Protein AF-A0A936SSW8-F1 (afdb_monomer_lite)

Secondary structure (DSSP, 8-state):
-HHHHHHHHHHHHHHHHHHHHHS--S-HHHHHHHHHHHHHHHHHHHHHHSPP-PPP----------

Foldseek 3Di:
DVVVVLVVVLVVLVVVLVCLVPVPDPDPVSVVVNVVSVVVSVVSVVVVVDPDPDPPPPPPPDDDDD

Radius of gyration: 21.57 Å; chains: 1; bounding box: 35×38×66 Å

Structure (mmCIF, N/CA/C/O backbone):
data_AF-A0A936SSW8-F1
#
_entry.id   AF-A0A936SSW8-F1
#
loop_
_atom_site.group_PDB
_atom_site.id
_atom_site.type_symbol
_atom_site.label_atom_id
_atom_site.label_alt_id
_atom_site.label_comp_id
_atom_site.label_asym_id
_atom_site.label_entity_id
_atom_site.label_seq_id
_atom_site.pdbx_PDB_ins_code
_atom_site.Cartn_x
_atom_site.Cartn_y
_atom_site.Cartn_z
_atom_site.occupancy
_atom_site.B_iso_or_equiv
_atom_site.auth_seq_id
_atom_site.auth_comp_id
_atom_site.auth_asym_id
_atom_site.auth_atom_id
_atom_site.pdbx_PDB_model_num
ATOM 1 N N . MET A 1 1 ? 1.434 4.209 -26.201 1.00 52.56 1 MET A N 1
ATOM 2 C CA . MET A 1 1 ? 0.457 4.624 -25.162 1.00 52.56 1 MET A CA 1
ATOM 3 C C . MET A 1 1 ? 0.317 3.683 -23.948 1.00 52.56 1 MET A C 1
ATOM 5 O O . MET A 1 1 ? -0.271 4.104 -22.966 1.00 52.56 1 MET A O 1
ATOM 9 N N . LYS A 1 2 ? 0.864 2.450 -23.918 1.00 54.59 2 LYS A N 1
ATOM 10 C CA . LYS A 1 2 ? 0.711 1.535 -22.753 1.00 54.59 2 LYS A CA 1
ATOM 11 C C . LYS A 1 2 ? 1.482 1.941 -21.476 1.00 54.59 2 LYS A C 1
ATOM 13 O O . LYS A 1 2 ? 1.075 1.559 -20.381 1.00 54.59 2 LYS A O 1
ATOM 18 N N . ARG A 1 3 ? 2.582 2.703 -21.589 1.00 58.28 3 ARG A N 1
ATOM 19 C CA . ARG A 1 3 ? 3.390 3.143 -20.428 1.00 58.28 3 ARG A CA 1
ATOM 20 C C . ARG A 1 3 ? 2.641 4.140 -19.532 1.00 58.28 3 ARG A C 1
ATOM 22 O O . ARG A 1 3 ? 2.715 4.010 -18.312 1.00 58.28 3 ARG A O 1
ATOM 29 N N . ASP A 1 4 ? 1.854 5.043 -20.118 1.00 68.50 4 ASP A N 1
ATOM 30 C CA . ASP A 1 4 ? 1.062 6.028 -19.369 1.00 68.50 4 ASP A CA 1
ATOM 31 C C . ASP A 1 4 ? 0.005 5.379 -18.475 1.00 68.50 4 ASP A C 1
ATOM 33 O O . ASP A 1 4 ? -0.163 5.774 -17.323 1.00 68.50 4 ASP A O 1
ATOM 37 N N . SER A 1 5 ? -0.675 4.336 -18.957 1.00 77.56 5 SER A N 1
ATOM 38 C CA . SER A 1 5 ? -1.744 3.681 -18.195 1.00 77.56 5 SER A CA 1
ATOM 39 C C . SER A 1 5 ? -1.222 3.001 -16.923 1.00 77.56 5 SER A C 1
ATOM 41 O O . SER A 1 5 ? -1.886 3.048 -15.886 1.00 77.56 5 SER A O 1
ATOM 43 N N . ARG A 1 6 ? -0.013 2.418 -16.968 1.00 77.81 6 ARG A N 1
ATOM 44 C CA . ARG A 1 6 ? 0.634 1.798 -15.798 1.00 77.81 6 ARG A CA 1
ATOM 45 C C . ARG A 1 6 ? 1.124 2.845 -14.800 1.00 77.81 6 ARG A C 1
ATOM 47 O O . ARG A 1 6 ? 0.860 2.710 -13.608 1.00 77.81 6 ARG A O 1
ATOM 54 N N . ALA A 1 7 ? 1.782 3.903 -15.273 1.00 79.69 7 ALA A N 1
ATOM 55 C CA . ALA A 1 7 ? 2.238 4.997 -14.415 1.00 79.69 7 ALA A CA 1
ATOM 56 C C . ALA A 1 7 ? 1.059 5.679 -13.694 1.00 79.69 7 ALA A C 1
ATOM 58 O O . ALA A 1 7 ? 1.116 5.929 -12.490 1.00 79.69 7 ALA A O 1
ATOM 59 N N . GLN A 1 8 ? -0.055 5.895 -14.398 1.00 84.50 8 GLN A N 1
ATOM 60 C CA . GLN A 1 8 ? -1.287 6.414 -13.802 1.00 84.50 8 GLN A CA 1
ATOM 61 C C . GLN A 1 8 ? -1.920 5.441 -12.796 1.00 84.50 8 GLN A C 1
ATOM 63 O O . GLN A 1 8 ? -2.491 5.880 -11.798 1.00 84.50 8 GLN A O 1
ATOM 68 N N . HIS A 1 9 ? -1.827 4.126 -13.024 1.00 86.12 9 HIS A N 1
ATOM 69 C CA . HIS A 1 9 ? -2.295 3.122 -12.065 1.00 86.12 9 HIS A CA 1
ATOM 70 C C . HIS A 1 9 ? -1.501 3.174 -10.753 1.00 86.12 9 HIS A C 1
ATOM 72 O O . HIS A 1 9 ? -2.101 3.317 -9.688 1.00 86.12 9 HIS A O 1
ATOM 78 N N . LEU A 1 10 ? -0.168 3.157 -10.840 1.00 86.25 10 LEU A N 1
ATOM 79 C CA . LEU A 1 10 ? 0.719 3.265 -9.678 1.00 86.25 10 LEU A CA 1
ATOM 80 C C . LEU A 1 10 ? 0.496 4.576 -8.919 1.00 86.25 10 LEU A C 1
ATOM 82 O O . LEU A 1 10 ? 0.392 4.576 -7.694 1.00 86.25 10 LEU A O 1
ATOM 86 N N . ARG A 1 11 ? 0.338 5.693 -9.640 1.00 86.38 11 ARG A N 1
ATOM 87 C CA . ARG A 1 11 ? 0.057 6.999 -9.031 1.00 86.38 11 ARG A CA 1
ATOM 88 C C . ARG A 1 11 ? -1.261 7.003 -8.251 1.00 86.38 11 ARG A C 1
ATOM 90 O O . ARG A 1 11 ? -1.295 7.529 -7.142 1.00 86.38 11 ARG A O 1
ATOM 97 N N . ARG A 1 12 ? -2.320 6.383 -8.784 1.00 89.06 12 ARG A N 1
ATOM 98 C CA . ARG A 1 12 ? -3.609 6.245 -8.082 1.00 89.06 12 ARG A CA 1
ATOM 99 C C . ARG A 1 12 ? -3.502 5.373 -6.833 1.00 89.06 12 ARG A C 1
ATOM 101 O O . ARG A 1 12 ? -4.029 5.753 -5.792 1.00 89.06 12 ARG A O 1
ATOM 108 N N . GLN A 1 13 ? -2.793 4.246 -6.909 1.00 88.94 13 GLN A N 1
ATOM 109 C CA . GLN A 1 13 ? -2.562 3.394 -5.737 1.00 88.94 13 GLN A CA 1
ATOM 110 C C . GLN A 1 13 ? -1.745 4.118 -4.655 1.00 88.94 13 GLN A C 1
ATOM 112 O O . GLN A 1 13 ? -2.066 4.025 -3.472 1.00 88.94 13 GLN A O 1
ATOM 117 N N . LEU A 1 14 ? -0.737 4.905 -5.042 1.00 88.94 14 LEU A N 1
ATOM 118 C CA . LEU A 1 14 ? 0.028 5.729 -4.105 1.00 88.94 14 LEU A CA 1
ATOM 119 C C . LEU A 1 14 ? -0.849 6.795 -3.429 1.00 88.94 14 LEU A C 1
ATOM 121 O O . LEU A 1 14 ? -0.783 6.961 -2.213 1.00 88.94 14 LEU A O 1
ATOM 125 N N . GLN A 1 15 ? -1.706 7.483 -4.188 1.00 89.81 15 GLN A N 1
ATOM 126 C CA . GLN A 1 15 ? -2.654 8.459 -3.636 1.00 89.81 15 GLN A CA 1
ATOM 127 C C . GLN A 1 15 ? -3.617 7.814 -2.635 1.00 89.81 15 GLN A C 1
ATOM 129 O O . GLN A 1 15 ? -3.825 8.353 -1.549 1.00 89.81 15 GLN A O 1
ATOM 134 N N . GLN A 1 16 ? -4.152 6.632 -2.954 1.00 88.00 16 GLN A N 1
ATOM 135 C CA . GLN A 1 16 ? -4.978 5.870 -2.018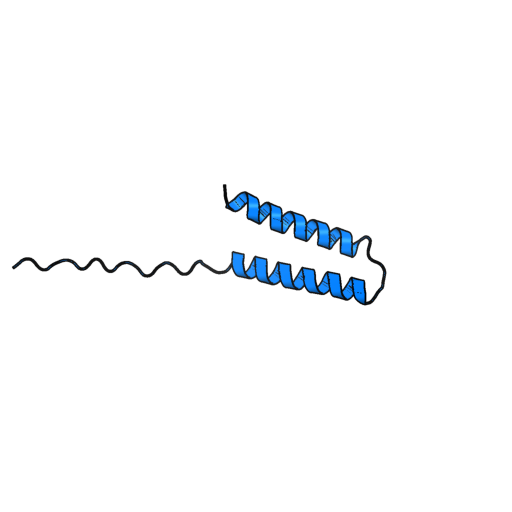 1.00 88.00 16 GLN A CA 1
ATOM 136 C C . GLN A 1 16 ? -4.206 5.524 -0.740 1.00 88.00 16 GLN A C 1
ATOM 138 O O . GLN A 1 16 ? -4.781 5.571 0.343 1.00 88.00 16 GLN A O 1
ATOM 143 N N . LEU A 1 17 ? -2.909 5.209 -0.832 1.00 89.38 17 LEU A N 1
ATOM 144 C CA . LEU A 1 17 ? -2.096 4.848 0.333 1.00 89.38 17 LEU A CA 1
ATOM 145 C C . LEU A 1 17 ? -1.868 6.042 1.258 1.00 89.38 17 LEU A C 1
ATOM 147 O O . LEU A 1 17 ? -1.921 5.890 2.479 1.00 89.38 17 LEU A O 1
ATOM 151 N N . ILE A 1 18 ? -1.624 7.216 0.674 1.00 88.06 18 ILE A N 1
ATOM 152 C CA . ILE A 1 18 ? -1.483 8.476 1.408 1.00 88.06 18 ILE A CA 1
ATOM 153 C C . ILE A 1 18 ? -2.793 8.794 2.125 1.00 88.06 18 ILE A C 1
ATOM 155 O O . ILE A 1 18 ? -2.776 8.988 3.336 1.00 88.06 18 ILE A O 1
ATOM 159 N N . LEU A 1 19 ? -3.928 8.717 1.424 1.00 88.06 19 LEU A N 1
ATOM 160 C CA . LEU A 1 19 ? -5.242 8.914 2.035 1.00 88.06 19 LEU A CA 1
ATOM 161 C C . LEU A 1 19 ? -5.483 7.923 3.178 1.00 88.06 19 LEU A C 1
ATOM 1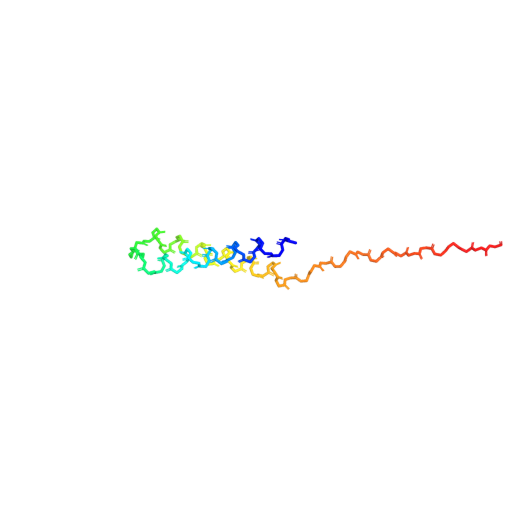63 O O . LEU A 1 19 ? -5.819 8.347 4.275 1.00 88.06 19 LEU A O 1
ATOM 167 N N . LEU A 1 20 ? -5.208 6.628 2.978 1.00 85.31 20 LEU A N 1
ATOM 168 C CA . LEU A 1 20 ? -5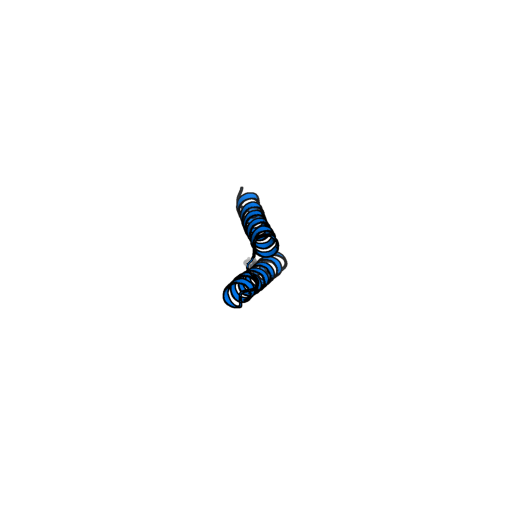.285 5.624 4.045 1.00 85.31 20 LEU A CA 1
ATOM 169 C C . LEU A 1 20 ? -4.403 5.991 5.251 1.00 85.31 20 LEU A C 1
ATOM 171 O O . LEU A 1 20 ? -4.773 5.740 6.393 1.00 85.31 20 LEU A O 1
ATOM 175 N N . ARG A 1 21 ? -3.228 6.582 5.040 1.00 85.44 21 ARG A N 1
ATOM 176 C CA . ARG A 1 21 ? -2.35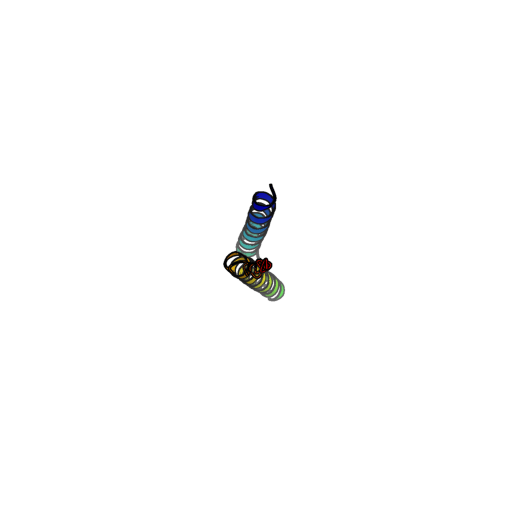8 7.009 6.143 1.00 85.44 21 ARG A CA 1
ATOM 177 C C . ARG A 1 21 ? -2.912 8.229 6.882 1.00 85.44 21 ARG A C 1
ATOM 179 O O . ARG A 1 21 ? -2.772 8.283 8.099 1.00 85.44 21 ARG A O 1
ATOM 186 N N . GLU A 1 22 ? -3.482 9.191 6.167 1.00 86.38 22 GLU A N 1
ATOM 187 C CA . GLU A 1 22 ? -3.911 10.475 6.733 1.00 86.38 22 GLU A CA 1
ATOM 188 C C . GLU A 1 22 ? -5.308 10.431 7.351 1.00 86.38 22 GLU A C 1
ATOM 190 O O . GLU A 1 22 ? -5.535 11.043 8.390 1.00 86.38 22 GLU A O 1
ATOM 195 N N . THR A 1 23 ? -6.236 9.678 6.758 1.00 83.25 23 THR A N 1
ATOM 196 C CA . THR A 1 23 ? -7.642 9.616 7.196 1.00 83.25 23 THR A CA 1
ATOM 197 C C . THR A 1 23 ? -7.972 8.354 7.987 1.00 83.25 23 THR A C 1
ATOM 199 O O . THR A 1 23 ? -9.129 8.080 8.304 1.00 83.25 23 THR A O 1
ATOM 202 N N . GLY A 1 24 ? -6.953 7.561 8.309 1.00 77.94 24 GLY A N 1
ATOM 203 C CA . GLY A 1 24 ? -7.139 6.234 8.852 1.00 77.94 24 GLY A CA 1
ATOM 204 C C . GLY A 1 24 ? -7.531 6.153 10.321 1.00 77.94 24 GLY A C 1
ATOM 205 O O . GLY A 1 24 ? -6.765 6.626 11.162 1.00 77.94 24 GLY A O 1
ATOM 206 N N . PRO A 1 25 ? -8.634 5.468 10.688 1.00 80.50 25 PRO A N 1
ATOM 207 C CA . PRO A 1 25 ? -8.873 5.097 12.078 1.00 80.50 25 PRO A CA 1
ATOM 208 C C . PRO A 1 25 ? -7.763 4.164 12.587 1.00 80.50 25 PRO A C 1
ATOM 210 O O . PRO A 1 25 ? -7.279 3.305 11.847 1.00 80.50 25 PRO A O 1
ATOM 213 N N . LYS A 1 26 ? -7.415 4.253 13.882 1.00 77.50 26 LYS A N 1
ATOM 214 C CA . LYS A 1 26 ? -6.463 3.354 14.585 1.00 77.50 26 LYS A CA 1
ATOM 215 C C . LYS A 1 26 ? -7.002 1.920 14.769 1.00 77.50 26 LYS A C 1
ATOM 217 O O . LYS A 1 26 ? -6.781 1.283 15.793 1.00 77.50 26 LYS A O 1
ATOM 222 N N . SER A 1 27 ? -7.775 1.421 13.809 1.00 84.62 27 SER A N 1
ATOM 223 C CA . SER A 1 27 ? -8.361 0.085 13.848 1.00 84.62 27 SER A CA 1
ATOM 224 C C . SER A 1 27 ? -7.438 -0.938 13.188 1.00 84.62 27 SER A C 1
ATOM 226 O O . SER A 1 27 ? -6.754 -0.648 12.203 1.00 84.62 27 SER A O 1
ATOM 228 N N . ALA A 1 28 ? -7.463 -2.173 13.692 1.00 85.31 28 ALA A N 1
ATOM 229 C CA . ALA A 1 28 ? -6.689 -3.278 13.131 1.00 85.31 28 ALA A CA 1
ATOM 230 C C . ALA A 1 28 ? -7.053 -3.566 11.662 1.00 85.31 28 ALA A C 1
ATOM 232 O O . ALA A 1 28 ? -6.172 -3.842 10.849 1.00 85.31 28 ALA A O 1
ATOM 233 N N . ALA A 1 29 ? -8.334 -3.433 11.298 1.00 87.44 29 ALA A N 1
ATOM 234 C CA . ALA A 1 29 ? -8.800 -3.604 9.922 1.00 87.44 29 ALA A CA 1
ATOM 235 C C . ALA A 1 29 ? -8.156 -2.588 8.965 1.00 87.44 29 ALA A C 1
ATOM 237 O O . ALA A 1 29 ? -7.749 -2.939 7.857 1.00 87.44 29 ALA A O 1
ATOM 238 N N . TRP A 1 30 ? -7.997 -1.343 9.415 1.00 86.75 30 TRP A N 1
ATOM 239 C CA . TRP A 1 30 ? -7.381 -0.287 8.622 1.00 86.75 30 TRP A CA 1
ATOM 240 C C . TRP A 1 30 ? -5.871 -0.473 8.466 1.00 86.75 30 TRP A C 1
ATOM 242 O O . TRP A 1 30 ? -5.329 -0.346 7.365 1.00 86.75 30 TRP A O 1
ATOM 252 N N . HIS A 1 31 ? -5.193 -0.860 9.549 1.00 87.19 31 HIS A N 1
ATOM 253 C CA . HIS A 1 31 ? -3.790 -1.261 9.490 1.00 87.19 31 HIS A CA 1
ATOM 254 C C . HIS A 1 31 ? -3.582 -2.430 8.517 1.00 87.19 31 HIS A C 1
ATOM 256 O O . HIS A 1 31 ? -2.678 -2.373 7.684 1.00 87.19 31 HIS A O 1
ATOM 262 N N . ALA A 1 32 ? -4.449 -3.446 8.550 1.00 89.69 32 ALA A N 1
ATOM 263 C CA . ALA A 1 32 ? -4.382 -4.578 7.632 1.00 89.69 32 ALA A CA 1
ATOM 264 C C . ALA A 1 32 ? -4.584 -4.156 6.167 1.00 89.69 32 ALA A C 1
ATOM 266 O O . ALA A 1 32 ? -3.825 -4.587 5.297 1.00 89.69 32 ALA A O 1
ATOM 267 N N . ALA A 1 33 ? -5.561 -3.287 5.885 1.00 89.31 33 ALA A N 1
ATOM 268 C CA . ALA A 1 33 ? -5.792 -2.751 4.544 1.00 89.31 33 ALA A CA 1
ATOM 269 C C . ALA A 1 33 ? -4.567 -1.982 4.018 1.00 89.31 33 ALA A C 1
ATOM 271 O O . ALA A 1 33 ? -4.112 -2.227 2.898 1.00 89.31 33 ALA A O 1
ATOM 272 N N . ARG A 1 34 ? -3.975 -1.119 4.854 1.00 89.62 34 ARG A N 1
ATOM 273 C CA . ARG A 1 34 ? -2.758 -0.366 4.521 1.00 89.62 34 ARG A CA 1
ATOM 274 C C . ARG A 1 34 ? -1.577 -1.293 4.227 1.00 89.62 34 ARG A C 1
ATOM 276 O O . ARG A 1 34 ? -0.925 -1.134 3.198 1.00 89.62 34 ARG A O 1
ATOM 283 N N . THR A 1 35 ? -1.323 -2.278 5.088 1.00 90.12 35 THR A N 1
ATOM 284 C CA . THR A 1 35 ? -0.224 -3.240 4.914 1.00 90.12 35 THR A CA 1
ATOM 285 C C . THR A 1 35 ? -0.380 -4.047 3.626 1.00 90.12 35 THR A C 1
ATOM 287 O O . THR A 1 35 ? 0.578 -4.176 2.868 1.00 90.12 35 THR A O 1
ATOM 290 N N . ARG A 1 36 ? -1.590 -4.532 3.314 1.00 92.00 36 ARG A N 1
ATOM 291 C CA . ARG A 1 36 ? -1.859 -5.248 2.053 1.00 92.00 36 ARG A CA 1
ATOM 292 C C . ARG A 1 36 ? -1.549 -4.389 0.828 1.00 92.00 36 ARG A C 1
ATOM 294 O O . ARG A 1 36 ? -0.976 -4.888 -0.138 1.00 92.00 36 ARG A O 1
ATOM 301 N N . MET A 1 37 ? -1.906 -3.105 0.863 1.00 90.25 37 MET A N 1
ATOM 302 C CA . MET A 1 37 ? -1.678 -2.211 -0.271 1.00 90.25 37 MET A CA 1
ATOM 303 C C . MET A 1 37 ? -0.195 -1.880 -0.474 1.00 90.25 37 MET A C 1
ATOM 305 O O . MET A 1 37 ? 0.258 -1.824 -1.615 1.00 90.25 37 MET A O 1
ATOM 309 N N . ILE A 1 38 ? 0.573 -1.748 0.613 1.00 89.00 38 ILE A N 1
ATOM 310 C CA . ILE A 1 38 ? 2.036 -1.593 0.557 1.00 89.00 38 ILE A CA 1
ATOM 311 C C . ILE A 1 38 ? 2.682 -2.805 -0.122 1.00 89.00 38 ILE A C 1
ATOM 313 O O . ILE A 1 38 ? 3.453 -2.634 -1.063 1.00 89.00 38 ILE A O 1
ATOM 317 N N . TRP A 1 39 ? 2.331 -4.025 0.297 1.00 92.12 39 TRP A N 1
ATOM 318 C CA . TRP A 1 39 ? 2.895 -5.245 -0.292 1.00 92.12 39 TRP A CA 1
ATOM 319 C C . TRP A 1 39 ? 2.530 -5.419 -1.767 1.00 92.12 39 TRP A C 1
ATOM 321 O O . TRP A 1 39 ? 3.362 -5.840 -2.569 1.00 92.12 39 TRP A O 1
ATOM 331 N N . ARG A 1 40 ? 1.306 -5.046 -2.156 1.00 89.62 40 ARG A N 1
ATOM 332 C CA . ARG A 1 40 ? 0.900 -5.058 -3.565 1.00 89.62 40 ARG A CA 1
ATOM 333 C C . ARG A 1 40 ? 1.746 -4.103 -4.409 1.00 89.62 40 ARG A C 1
ATOM 335 O O . ARG A 1 40 ? 2.238 -4.512 -5.459 1.00 89.62 40 ARG A O 1
ATOM 342 N N . LEU A 1 41 ? 1.929 -2.867 -3.941 1.00 89.69 41 LEU A N 1
ATOM 343 C CA . LEU A 1 41 ? 2.758 -1.864 -4.613 1.00 89.69 41 LEU A CA 1
ATOM 344 C C . LEU A 1 41 ? 4.210 -2.330 -4.741 1.00 89.69 41 LEU A C 1
ATOM 346 O O . LEU A 1 41 ? 4.785 -2.207 -5.818 1.00 89.69 41 LEU A O 1
ATOM 350 N N . HIS A 1 42 ? 4.770 -2.923 -3.683 1.00 87.50 42 HIS A N 1
ATOM 351 C CA . HIS A 1 42 ? 6.116 -3.498 -3.705 1.00 87.50 42 HIS A CA 1
ATOM 352 C C . HIS A 1 42 ? 6.278 -4.507 -4.849 1.00 87.50 42 HIS A C 1
ATOM 354 O O . HIS A 1 42 ? 7.140 -4.335 -5.706 1.00 87.50 42 HIS A O 1
ATOM 360 N N . GLY A 1 43 ? 5.374 -5.487 -4.947 1.00 87.81 43 GLY A N 1
ATOM 361 C CA . GLY A 1 43 ? 5.432 -6.481 -6.020 1.00 87.81 43 GLY A CA 1
ATOM 362 C C . GLY A 1 43 ? 5.176 -5.902 -7.419 1.00 87.81 43 GLY A C 1
ATOM 363 O O . GLY A 1 43 ? 5.672 -6.424 -8.415 1.00 87.81 43 GLY A O 1
ATOM 364 N N . GLU A 1 44 ? 4.384 -4.834 -7.553 1.00 85.81 44 GLU A N 1
ATOM 365 C CA . GLU A 1 44 ? 4.214 -4.140 -8.841 1.00 85.81 44 GLU A CA 1
ATOM 366 C C . GLU A 1 44 ? 5.468 -3.357 -9.267 1.00 85.81 44 GLU A C 1
ATOM 368 O O . GLU A 1 44 ? 5.745 -3.291 -10.471 1.00 85.81 44 GLU A O 1
ATOM 373 N N . ILE A 1 45 ? 6.228 -2.817 -8.306 1.00 84.00 45 ILE A N 1
ATOM 374 C CA . ILE A 1 45 ? 7.522 -2.151 -8.520 1.00 84.00 45 ILE A CA 1
ATOM 375 C C . ILE A 1 45 ? 8.598 -3.177 -8.884 1.00 84.00 45 ILE A C 1
ATOM 377 O O . ILE A 1 45 ? 9.282 -2.993 -9.886 1.00 84.00 45 ILE A O 1
ATOM 381 N N . GLU A 1 46 ? 8.703 -4.291 -8.158 1.00 85.00 46 GLU A N 1
ATOM 382 C CA . GLU A 1 46 ? 9.654 -5.370 -8.472 1.00 85.00 46 GLU A CA 1
ATOM 383 C C . GLU A 1 46 ? 9.422 -5.931 -9.876 1.00 85.00 46 GLU A C 1
ATOM 385 O O . GLU A 1 46 ? 10.352 -6.051 -10.667 1.00 85.00 46 GLU A O 1
ATOM 390 N N . ARG A 1 47 ? 8.160 -6.170 -10.250 1.00 82.38 47 ARG A N 1
ATOM 391 C CA . ARG A 1 47 ? 7.799 -6.575 -11.619 1.00 82.38 47 ARG A CA 1
ATOM 392 C C . ARG A 1 47 ? 8.044 -5.491 -12.667 1.00 82.38 47 ARG A C 1
ATOM 394 O O . ARG A 1 47 ? 8.027 -5.783 -13.855 1.00 82.38 47 ARG A O 1
ATOM 401 N N . ALA A 1 48 ? 8.160 -4.222 -12.276 1.00 77.31 48 ALA A N 1
ATOM 402 C CA . ALA A 1 48 ? 8.573 -3.152 -13.186 1.00 77.31 48 ALA A CA 1
ATOM 403 C C . ALA A 1 48 ? 10.088 -3.128 -13.387 1.00 77.31 48 ALA A C 1
ATOM 405 O O . ALA A 1 48 ? 10.537 -2.786 -14.475 1.00 77.31 48 ALA A O 1
ATOM 406 N N . ALA A 1 49 ? 10.833 -3.454 -12.331 1.00 75.94 49 ALA A N 1
ATOM 407 C CA . ALA A 1 49 ? 12.286 -3.476 -12.313 1.00 75.94 49 ALA A CA 1
ATOM 408 C C . ALA A 1 49 ? 12.867 -4.762 -12.916 1.00 75.94 49 ALA A C 1
ATOM 410 O O . ALA A 1 49 ? 13.998 -4.744 -13.392 1.00 75.94 49 ALA A O 1
ATOM 411 N N . ALA A 1 50 ? 12.106 -5.861 -12.911 1.00 70.94 50 ALA A N 1
ATOM 412 C CA . ALA A 1 50 ? 12.518 -7.107 -13.537 1.00 70.94 50 ALA A CA 1
ATOM 413 C C . ALA A 1 50 ? 12.754 -6.885 -15.045 1.00 70.94 50 ALA A C 1
ATOM 415 O O . ALA A 1 50 ? 11.830 -6.441 -15.740 1.00 70.94 50 ALA A O 1
ATOM 416 N N . PRO A 1 51 ? 13.962 -7.176 -15.563 1.00 59.12 51 PRO A N 1
ATOM 417 C CA . PRO A 1 51 ? 14.209 -7.122 -16.993 1.00 59.12 51 PRO A CA 1
ATOM 418 C C . PRO A 1 51 ? 13.281 -8.124 -17.682 1.00 59.12 51 PRO A C 1
ATOM 420 O O . PRO A 1 51 ? 13.129 -9.262 -17.233 1.00 59.12 51 PRO A O 1
ATOM 423 N N . THR A 1 52 ? 12.618 -7.683 -18.751 1.00 62.44 52 THR A N 1
ATOM 424 C CA . THR A 1 52 ? 11.855 -8.583 -19.619 1.00 62.44 52 THR A CA 1
ATOM 425 C C . THR A 1 52 ? 12.819 -9.672 -20.084 1.00 62.44 52 THR A C 1
ATOM 427 O O . THR A 1 52 ? 13.855 -9.303 -20.635 1.00 62.44 52 THR A O 1
ATOM 430 N N . PRO A 1 53 ? 12.534 -10.971 -19.868 1.00 59.66 53 PRO A N 1
ATOM 431 C CA . PRO A 1 53 ? 13.365 -12.018 -20.434 1.00 59.66 53 PRO A CA 1
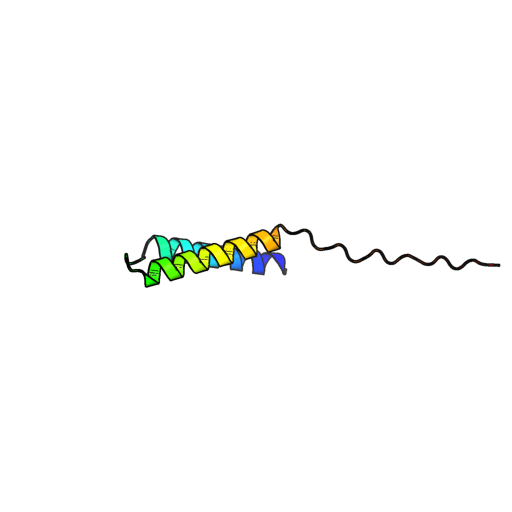ATOM 432 C C . PRO A 1 53 ? 13.332 -11.832 -21.947 1.00 59.66 53 PRO A C 1
ATOM 434 O O . PRO A 1 53 ? 12.276 -11.898 -22.579 1.00 59.66 53 PRO A O 1
ATOM 437 N N . GLU A 1 54 ? 14.488 -11.469 -22.480 1.00 60.16 54 GLU A N 1
ATOM 438 C CA . GLU A 1 54 ? 14.725 -11.251 -23.894 1.00 60.16 54 GLU A CA 1
ATOM 439 C C . GLU A 1 54 ? 14.342 -12.556 -24.591 1.00 60.16 54 GLU A C 1
ATOM 441 O O . GLU A 1 54 ? 14.803 -13.631 -24.198 1.00 60.16 54 GLU A O 1
ATOM 446 N N . ALA A 1 55 ? 13.389 -12.481 -25.525 1.00 60.69 55 ALA A N 1
ATOM 447 C CA . ALA A 1 55 ? 12.927 -13.654 -26.253 1.00 60.69 55 ALA A CA 1
ATOM 448 C C . ALA A 1 55 ? 14.152 -14.373 -26.846 1.00 60.69 55 ALA A C 1
ATOM 450 O O . ALA A 1 55 ? 15.061 -13.687 -27.324 1.00 60.69 55 ALA A O 1
ATOM 451 N N . PRO A 1 56 ? 14.222 -15.716 -26.775 1.00 55.72 56 PRO A N 1
ATOM 452 C CA . PRO A 1 56 ? 15.403 -16.441 -27.213 1.00 55.72 56 PRO A CA 1
ATOM 453 C C . PRO A 1 56 ? 15.673 -16.079 -28.667 1.00 55.72 56 PRO A C 1
ATOM 455 O O . PRO A 1 56 ? 14.790 -16.235 -29.511 1.00 55.72 56 PRO A O 1
ATOM 458 N N . ALA A 1 57 ? 16.875 -15.549 -28.909 1.00 60.38 57 ALA A N 1
ATOM 459 C CA . ALA A 1 57 ? 17.359 -15.191 -30.226 1.00 60.38 57 ALA A CA 1
ATOM 460 C C . ALA A 1 57 ? 17.081 -16.357 -31.173 1.00 60.38 57 ALA A C 1
ATOM 462 O O . ALA A 1 57 ? 17.623 -17.452 -31.008 1.00 60.38 57 ALA A O 1
ATOM 463 N N . GLU A 1 58 ? 16.185 -16.113 -32.121 1.00 54.59 58 GLU A N 1
ATOM 464 C CA . GLU A 1 58 ? 15.964 -16.945 -33.285 1.00 54.59 58 GLU A CA 1
ATOM 465 C C . GLU A 1 58 ? 17.318 -17.169 -33.961 1.00 54.59 58 GLU A C 1
ATOM 467 O O . GLU A 1 58 ? 17.880 -16.297 -34.621 1.00 54.59 58 GLU A O 1
ATOM 472 N N . HIS A 1 59 ? 17.895 -18.335 -33.669 1.00 56.69 59 HIS A N 1
ATOM 473 C CA . HIS A 1 59 ? 19.098 -18.849 -34.294 1.00 56.69 59 HIS A CA 1
ATOM 474 C C . HIS A 1 59 ? 18.751 -18.996 -35.774 1.00 56.69 59 HIS A C 1
ATOM 476 O O . HIS A 1 59 ? 18.074 -19.947 -36.170 1.00 56.69 59 HIS A O 1
ATOM 482 N N . GLY A 1 60 ? 19.131 -17.994 -36.567 1.00 52.22 60 GLY A N 1
ATOM 483 C CA . GLY A 1 60 ? 19.093 -18.053 -38.016 1.00 52.22 60 GLY A CA 1
ATOM 484 C C . GLY A 1 60 ? 19.937 -19.239 -38.452 1.00 52.22 60 GLY A C 1
ATOM 485 O O . GLY A 1 60 ? 21.161 -19.163 -38.467 1.00 52.22 60 GLY A O 1
ATOM 486 N N . GLY A 1 61 ? 19.270 -20.356 -38.732 1.00 52.53 61 GLY A N 1
ATOM 487 C CA . GLY A 1 61 ? 19.863 -21.479 -39.430 1.00 52.53 61 GLY A CA 1
ATOM 488 C C . GLY A 1 61 ? 20.225 -21.007 -40.826 1.00 52.53 61 GLY A C 1
ATOM 489 O O . GLY A 1 61 ? 19.354 -20.863 -41.679 1.00 52.53 61 GLY A O 1
ATOM 490 N N . GLU A 1 62 ? 21.501 -20.717 -41.028 1.00 60.34 62 GLU A N 1
ATOM 491 C CA . GLU A 1 62 ? 22.094 -20.541 -42.343 1.00 60.34 62 GLU A CA 1
ATOM 492 C C . GLU A 1 62 ? 21.998 -21.895 -43.070 1.00 60.34 62 GLU A C 1
ATOM 494 O O . GLU A 1 62 ? 22.520 -22.893 -42.558 1.00 60.34 62 GLU A O 1
ATOM 499 N N . PRO A 1 63 ? 21.271 -22.011 -44.197 1.00 61.47 63 PRO A N 1
ATOM 500 C CA . PRO A 1 63 ? 21.285 -23.241 -44.964 1.00 61.47 63 PRO A CA 1
ATOM 501 C C . PRO A 1 63 ? 22.631 -23.327 -45.685 1.00 61.47 63 PRO A C 1
ATOM 503 O O . PRO A 1 63 ? 22.999 -22.442 -46.454 1.00 61.47 63 PRO A O 1
ATOM 506 N N . ALA A 1 64 ? 23.367 -24.402 -45.415 1.00 58.12 64 ALA A N 1
ATOM 507 C CA . ALA A 1 64 ? 24.544 -24.774 -46.181 1.00 58.12 64 ALA A CA 1
ATOM 508 C C . ALA A 1 64 ? 24.131 -25.031 -47.641 1.00 58.12 64 ALA A C 1
ATOM 510 O O . ALA A 1 64 ? 23.420 -25.999 -47.918 1.00 58.12 64 ALA A O 1
ATOM 511 N N . GLU A 1 65 ? 24.557 -24.163 -48.559 1.00 54.94 65 GLU A N 1
ATOM 512 C CA . GLU A 1 65 ? 24.534 -24.460 -49.991 1.00 54.94 65 GLU A CA 1
ATOM 513 C C . GLU A 1 65 ? 25.700 -25.400 -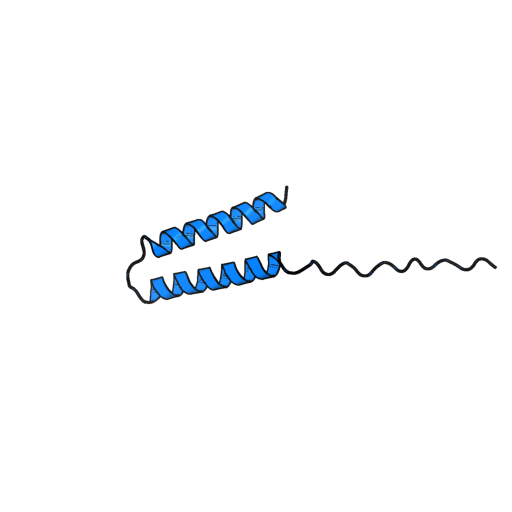50.326 1.00 54.94 65 GLU A C 1
ATOM 515 O O . GLU A 1 65 ? 26.842 -25.170 -49.916 1.00 54.94 65 GLU A O 1
ATOM 520 N N . GLY A 1 66 ? 25.375 -26.486 -51.027 1.00 61.84 66 GLY A N 1
ATOM 521 C CA . GLY A 1 66 ? 26.310 -27.440 -51.622 1.00 61.84 66 GLY A CA 1
ATOM 522 C C . GLY A 1 66 ? 26.235 -27.417 -53.139 1.00 61.84 66 GLY A C 1
ATOM 523 O O . GLY A 1 66 ? 25.280 -26.811 -53.674 1.00 61.84 66 GLY A O 1
#

pLDDT: mean 77.26, std 13.33, range [52.22, 92.12]

Sequence (66 aa):
MKRDSRAQHLRRQLQQLILLRETGPKSAAWHAARTRMIWRLHGEIERAAAPTPEAPAEHGGEPAEG